Protein AF-A0A822DVF9-F1 (afdb_monomer_lite)

Sequence (74 aa):
IRSLSHWSHFTPNSESMASAGWFSCNVNDRVICIYCNTICYQWTINDDPAEVHTRIAPQCPFVLLMPSKIIHQK

Radius of gyration: 11.86 Å; chains: 1; bounding box: 22×32×25 Å

Structure (mmCIF, N/CA/C/O backbone):
data_AF-A0A822DVF9-F1
#
_entry.id   AF-A0A822DVF9-F1
#
loop_
_atom_site.group_PDB
_atom_site.id
_atom_site.type_symbol
_atom_site.label_atom_id
_atom_site.label_alt_id
_atom_site.label_comp_id
_atom_site.label_asym_id
_atom_site.label_entity_id
_atom_site.label_seq_id
_atom_site.pdbx_PDB_ins_code
_atom_site.Cartn_x
_atom_site.Cartn_y
_atom_site.Cartn_z
_atom_site.occupancy
_atom_site.B_iso_or_equiv
_atom_site.auth_seq_id
_atom_site.auth_comp_id
_atom_site.auth_asym_id
_atom_site.auth_atom_id
_atom_site.pdbx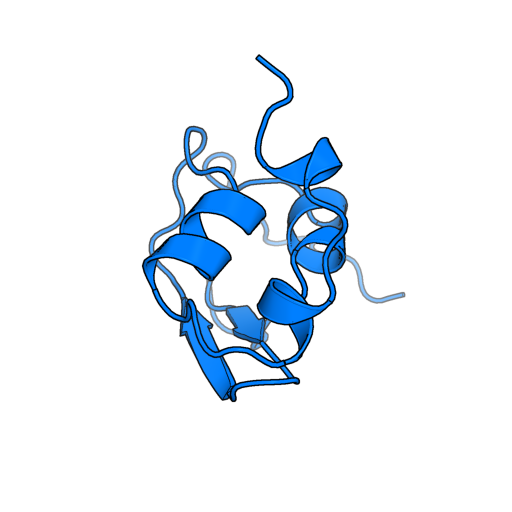_PDB_model_num
ATOM 1 N N . ILE A 1 1 ? 10.226 -16.376 5.004 1.00 43.28 1 ILE A N 1
ATOM 2 C CA . ILE A 1 1 ? 10.084 -15.153 4.179 1.00 43.28 1 ILE A CA 1
ATOM 3 C C . ILE A 1 1 ? 10.049 -15.556 2.710 1.00 43.28 1 ILE A C 1
ATOM 5 O O . ILE A 1 1 ? 11.062 -15.993 2.181 1.00 43.28 1 ILE A O 1
ATOM 9 N N . ARG A 1 2 ? 8.859 -15.597 2.096 1.00 44.91 2 ARG A N 1
ATOM 10 C CA . ARG A 1 2 ? 8.699 -16.102 0.724 1.00 44.91 2 ARG A CA 1
ATOM 11 C C . ARG A 1 2 ? 9.048 -14.991 -0.261 1.00 44.91 2 ARG A C 1
ATOM 13 O O . ARG A 1 2 ? 8.385 -13.963 -0.302 1.00 44.91 2 ARG A O 1
ATOM 20 N N . SER A 1 3 ? 10.143 -15.239 -0.972 1.00 50.94 3 SER A N 1
ATOM 21 C CA . SER A 1 3 ? 10.716 -14.428 -2.039 1.00 50.94 3 SER A CA 1
ATOM 22 C C . SER A 1 3 ? 9.662 -14.030 -3.071 1.00 50.94 3 SER A C 1
ATOM 24 O O . SER A 1 3 ? 8.920 -14.875 -3.570 1.00 50.94 3 SER A O 1
ATOM 26 N N . LEU A 1 4 ? 9.626 -12.743 -3.404 1.00 53.47 4 LEU A N 1
ATOM 27 C CA . LEU A 1 4 ? 8.821 -12.173 -4.480 1.00 53.47 4 LEU A CA 1
ATOM 28 C C . LEU A 1 4 ? 9.529 -12.372 -5.829 1.00 53.47 4 LEU A C 1
ATOM 30 O O . LEU A 1 4 ? 9.759 -11.434 -6.583 1.00 53.47 4 LEU A O 1
ATOM 34 N N . SER A 1 5 ? 9.913 -13.610 -6.138 1.00 52.16 5 SER A N 1
ATOM 35 C CA . SER A 1 5 ? 10.755 -13.954 -7.292 1.00 52.16 5 SER A CA 1
ATOM 36 C C . SER A 1 5 ? 10.064 -13.849 -8.665 1.00 52.16 5 SER A C 1
ATOM 38 O O . SER A 1 5 ? 10.668 -14.209 -9.667 1.00 52.16 5 SER A O 1
ATOM 40 N N . HIS A 1 6 ? 8.831 -13.332 -8.735 1.00 48.09 6 HIS A N 1
ATOM 41 C CA . HIS A 1 6 ? 8.114 -13.009 -9.984 1.00 48.09 6 HIS A CA 1
ATOM 42 C C . HIS A 1 6 ? 7.659 -11.540 -10.056 1.00 48.09 6 HIS A C 1
ATOM 44 O O . HIS A 1 6 ? 6.705 -11.205 -10.755 1.00 48.09 6 HIS A O 1
ATOM 50 N N . TRP A 1 7 ? 8.321 -10.651 -9.319 1.00 56.03 7 TRP A N 1
ATOM 51 C CA . TRP A 1 7 ? 8.035 -9.219 -9.357 1.00 56.03 7 TRP A CA 1
ATOM 52 C C . TRP A 1 7 ? 8.614 -8.621 -10.653 1.00 56.03 7 TRP A C 1
ATOM 54 O O . TRP A 1 7 ? 9.825 -8.656 -10.866 1.00 56.03 7 TRP A O 1
ATOM 64 N N . SER A 1 8 ? 7.755 -8.157 -11.567 1.00 55.72 8 SER A N 1
ATOM 65 C CA . SER A 1 8 ? 8.181 -7.606 -12.865 1.00 55.72 8 SER A CA 1
ATOM 66 C C . SER A 1 8 ? 8.955 -6.288 -12.693 1.00 55.72 8 SER A C 1
ATOM 68 O O . SER A 1 8 ? 8.836 -5.621 -11.673 1.00 55.72 8 SER A O 1
ATOM 70 N N . HIS A 1 9 ? 9.724 -5.854 -13.693 1.00 55.28 9 HIS A N 1
ATOM 71 C CA . HIS A 1 9 ? 10.507 -4.605 -13.638 1.00 55.28 9 HIS A CA 1
ATOM 72 C C . HIS A 1 9 ? 9.668 -3.304 -13.519 1.00 55.28 9 HIS A C 1
ATOM 74 O O . HIS A 1 9 ? 10.234 -2.214 -13.531 1.00 55.28 9 HIS A O 1
ATOM 80 N N . PHE A 1 10 ? 8.338 -3.399 -13.414 1.00 58.81 10 PHE A N 1
ATOM 81 C CA . PHE A 1 10 ? 7.385 -2.283 -13.482 1.00 58.81 10 PHE A CA 1
ATOM 82 C C . PHE A 1 10 ? 6.686 -1.960 -12.160 1.00 58.81 10 PHE A C 1
ATOM 84 O O . PHE A 1 10 ? 5.717 -1.214 -12.151 1.00 58.81 10 PHE A O 1
ATOM 91 N N . THR A 1 11 ? 7.139 -2.521 -11.048 1.00 68.81 11 THR A N 1
ATOM 92 C CA . THR A 1 11 ? 6.376 -2.518 -9.796 1.00 68.81 11 THR A CA 1
ATOM 93 C C . THR A 1 11 ? 7.206 -1.939 -8.647 1.00 68.81 11 THR A C 1
ATOM 95 O O . THR A 1 11 ? 8.388 -2.285 -8.536 1.00 68.81 11 THR A O 1
ATOM 98 N N . PRO A 1 12 ? 6.611 -1.122 -7.753 1.00 78.88 12 PRO A N 1
ATOM 99 C CA . PRO A 1 12 ? 7.261 -0.673 -6.521 1.00 78.88 12 PRO A CA 1
ATOM 100 C C . PRO A 1 12 ? 7.789 -1.864 -5.723 1.00 78.88 12 PRO A C 1
ATOM 102 O O . PRO A 1 12 ? 7.192 -2.938 -5.760 1.00 78.88 12 PRO A O 1
ATOM 105 N N . ASN A 1 13 ? 8.926 -1.716 -5.044 1.00 84.69 13 ASN A N 1
ATOM 106 C CA . ASN A 1 13 ? 9.567 -2.851 -4.381 1.00 84.69 13 ASN A CA 1
ATOM 107 C C . ASN A 1 13 ? 8.710 -3.429 -3.230 1.00 84.69 13 ASN A C 1
ATOM 109 O O . ASN A 1 13 ? 7.764 -2.819 -2.735 1.00 84.69 13 ASN A O 1
ATOM 113 N N . SER A 1 14 ? 9.069 -4.634 -2.787 1.00 84.44 14 SER A N 1
ATOM 114 C CA . SER A 1 14 ? 8.377 -5.373 -1.719 1.00 84.44 14 SER A CA 1
ATOM 115 C C . SER A 1 14 ? 8.166 -4.567 -0.444 1.00 84.44 14 SER A C 1
ATOM 117 O O . SER A 1 14 ? 7.147 -4.698 0.230 1.00 84.44 14 SER A O 1
ATOM 119 N N . GLU A 1 15 ? 9.197 -3.814 -0.078 1.00 87.31 15 GLU A N 1
ATOM 120 C CA . GLU A 1 15 ? 9.322 -3.141 1.202 1.00 87.31 15 GLU A CA 1
ATOM 121 C C . GLU A 1 15 ? 8.442 -1.896 1.231 1.00 87.31 15 GLU A C 1
ATOM 123 O O . GLU A 1 15 ? 7.730 -1.685 2.214 1.00 87.31 15 GLU A O 1
ATOM 128 N N . SER A 1 16 ? 8.397 -1.129 0.136 1.00 88.75 16 SER A N 1
ATOM 129 C CA . SER A 1 16 ? 7.484 0.011 0.013 1.00 88.75 16 SER A CA 1
ATOM 130 C C . SER A 1 16 ? 6.021 -0.433 -0.009 1.00 88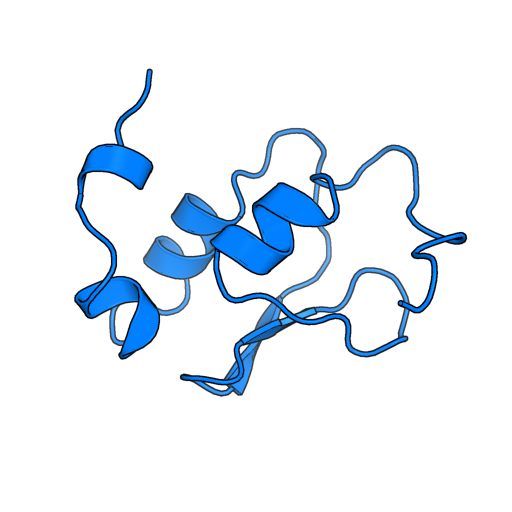.75 16 SER A C 1
ATOM 132 O O . SER A 1 16 ? 5.195 0.166 0.679 1.00 88.75 16 SER A O 1
ATOM 134 N N . MET A 1 17 ? 5.697 -1.534 -0.696 1.00 91.31 17 MET A N 1
ATOM 135 C CA . MET A 1 17 ? 4.355 -2.128 -0.660 1.00 91.31 17 MET A CA 1
ATOM 136 C C . MET A 1 17 ? 3.935 -2.513 0.761 1.00 91.31 17 MET A C 1
ATOM 138 O O . MET A 1 17 ? 2.878 -2.090 1.233 1.00 91.31 17 MET A O 1
ATOM 142 N N . ALA A 1 18 ? 4.773 -3.279 1.465 1.00 90.62 18 ALA A N 1
ATOM 143 C CA . ALA A 1 18 ? 4.488 -3.711 2.831 1.00 90.62 18 ALA A CA 1
ATOM 144 C C . ALA A 1 18 ? 4.367 -2.520 3.795 1.00 90.62 18 ALA A C 1
ATOM 146 O O . ALA A 1 18 ? 3.463 -2.493 4.631 1.00 90.62 18 ALA A O 1
ATOM 147 N N . SER A 1 19 ? 5.226 -1.507 3.638 1.00 89.81 19 SER A N 1
ATOM 148 C CA . SER A 1 19 ? 5.200 -0.279 4.448 1.00 89.81 19 SER A CA 1
ATOM 149 C C . SER A 1 19 ? 3.946 0.564 4.210 1.00 89.81 19 SER A C 1
ATOM 151 O O . SER A 1 19 ? 3.515 1.285 5.105 1.00 89.81 19 SER A O 1
ATOM 153 N N . ALA A 1 20 ? 3.326 0.440 3.036 1.00 91.50 20 ALA A N 1
ATOM 154 C CA . ALA A 1 20 ? 2.033 1.036 2.719 1.00 91.50 20 ALA A CA 1
ATOM 155 C C . ALA A 1 20 ? 0.83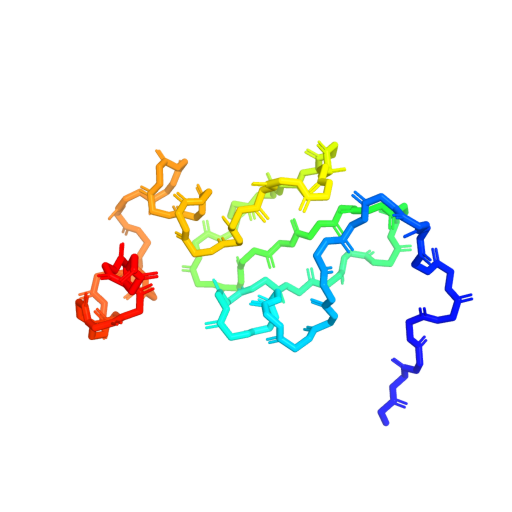7 0.130 3.075 1.00 91.50 20 ALA A C 1
ATOM 157 O O . ALA A 1 20 ? -0.303 0.475 2.773 1.00 91.50 20 ALA A O 1
ATOM 158 N N . GLY A 1 21 ? 1.060 -1.010 3.736 1.00 92.56 21 GLY A N 1
ATOM 159 C CA . GLY A 1 21 ? -0.004 -1.902 4.205 1.00 92.56 21 GLY A CA 1
ATOM 160 C C . GLY A 1 21 ? -0.534 -2.873 3.147 1.00 92.56 21 GLY A C 1
ATOM 161 O O . GLY A 1 21 ? -1.607 -3.449 3.347 1.00 92.56 21 GLY A O 1
ATOM 162 N N . TRP A 1 22 ? 0.195 -3.061 2.042 1.00 94.44 22 TRP A N 1
ATOM 163 C CA . TRP A 1 22 ? -0.147 -3.984 0.961 1.00 94.44 22 TRP A CA 1
ATOM 164 C C . TRP A 1 22 ? 0.469 -5.371 1.156 1.00 94.44 22 TRP A C 1
ATOM 166 O O . TRP A 1 22 ? 1.639 -5.518 1.503 1.00 94.44 22 TRP A O 1
ATOM 176 N N . PHE A 1 23 ? -0.314 -6.403 0.848 1.00 93.06 23 PHE A N 1
ATOM 177 C CA . PHE A 1 23 ? 0.082 -7.808 0.893 1.00 93.06 23 PHE A CA 1
ATOM 178 C C . PHE A 1 23 ? -0.198 -8.468 -0.454 1.00 93.06 23 PHE A C 1
ATOM 180 O O . PHE A 1 23 ? -1.266 -8.272 -1.023 1.00 93.06 23 PHE A O 1
ATOM 187 N N . SER A 1 24 ? 0.735 -9.269 -0.975 1.00 89.88 24 SER A N 1
ATOM 188 C CA . SER A 1 24 ? 0.529 -9.957 -2.257 1.00 89.88 24 SER A CA 1
ATOM 189 C C . SER A 1 24 ? -0.600 -10.984 -2.173 1.00 89.88 24 SER A C 1
ATOM 191 O O . SER A 1 24 ? -0.627 -11.826 -1.275 1.00 89.88 24 SER A O 1
ATOM 193 N N . CYS A 1 25 ? -1.480 -10.978 -3.173 1.00 87.56 25 CYS A N 1
ATOM 194 C CA . CYS A 1 25 ? -2.497 -12.011 -3.355 1.00 87.56 25 CYS A CA 1
ATOM 195 C C . CYS A 1 25 ? -1.928 -13.308 -3.964 1.00 87.56 25 CYS A C 1
ATOM 197 O O . CYS A 1 25 ? -2.690 -14.234 -4.227 1.00 87.56 25 CYS A O 1
ATOM 199 N N . ASN A 1 26 ? -0.615 -13.381 -4.230 1.00 85.56 26 ASN A N 1
ATOM 200 C CA . ASN A 1 26 ? 0.040 -14.446 -5.003 1.00 85.56 26 ASN A CA 1
ATOM 201 C C . ASN A 1 26 ? -0.540 -14.626 -6.422 1.00 85.56 26 ASN A C 1
ATOM 203 O O . ASN A 1 26 ? -0.448 -15.705 -7.005 1.00 85.56 26 ASN A O 1
ATOM 207 N N . VAL A 1 27 ? -1.145 -13.571 -6.976 1.00 84.88 27 VAL A N 1
ATOM 208 C CA . VAL A 1 27 ? -1.734 -13.551 -8.320 1.00 84.88 27 VAL A CA 1
ATOM 209 C C . VAL A 1 27 ? -1.257 -12.291 -9.033 1.00 84.88 27 VAL A C 1
ATOM 211 O O . VAL A 1 27 ? -1.719 -11.197 -8.712 1.00 84.88 27 VAL A O 1
ATOM 214 N N . ASN A 1 28 ? -0.367 -12.446 -10.017 1.00 85.19 28 ASN A N 1
ATOM 215 C CA . ASN A 1 28 ? 0.246 -11.341 -10.765 1.00 85.19 28 ASN A CA 1
ATOM 216 C C . ASN A 1 28 ? 0.809 -10.252 -9.824 1.00 85.19 28 ASN A C 1
ATOM 218 O O . ASN A 1 28 ? 1.520 -10.568 -8.873 1.00 85.19 28 ASN A O 1
ATOM 222 N N . ASP A 1 29 ? 0.470 -8.988 -10.076 1.00 86.38 29 ASP A N 1
ATOM 223 C CA . ASP A 1 29 ? 0.827 -7.806 -9.288 1.00 86.38 29 ASP A CA 1
ATOM 224 C C . ASP A 1 29 ? -0.277 -7.391 -8.298 1.00 86.38 29 ASP A C 1
ATOM 226 O O . ASP A 1 29 ? -0.247 -6.298 -7.734 1.00 86.38 29 ASP A O 1
ATOM 230 N N . ARG A 1 30 ? -1.283 -8.250 -8.090 1.00 91.06 30 ARG A N 1
ATOM 231 C CA . ARG A 1 30 ? -2.401 -7.933 -7.205 1.00 91.06 30 ARG A CA 1
ATOM 232 C C . ARG A 1 30 ? -1.941 -7.939 -5.760 1.00 91.06 30 ARG A C 1
ATOM 234 O O . ARG A 1 30 ? -1.367 -8.920 -5.271 1.00 91.06 30 ARG A O 1
ATOM 241 N N . VAL A 1 31 ? -2.302 -6.876 -5.062 1.00 93.62 31 VAL A N 1
ATOM 242 C CA . VAL A 1 31 ? -2.103 -6.732 -3.627 1.00 93.62 31 VAL A CA 1
ATOM 243 C C . VAL A 1 31 ? -3.414 -6.395 -2.937 1.00 93.62 31 VAL A C 1
ATOM 245 O O . VAL A 1 31 ? -4.316 -5.816 -3.539 1.00 93.62 31 VAL A O 1
ATOM 248 N N . ILE A 1 32 ? -3.516 -6.757 -1.666 1.00 95.88 32 ILE A N 1
ATOM 249 C CA . ILE A 1 32 ? -4.649 -6.477 -0.793 1.00 95.88 32 ILE A CA 1
ATOM 250 C C . ILE A 1 32 ? -4.162 -5.776 0.469 1.00 95.88 32 ILE A C 1
ATOM 252 O O . ILE A 1 32 ? -3.109 -6.115 1.009 1.00 95.88 32 ILE A O 1
ATOM 256 N N . CYS A 1 33 ? -4.926 -4.807 0.957 1.00 96.50 33 CYS A N 1
ATOM 257 C CA . CYS A 1 33 ? -4.706 -4.264 2.286 1.00 96.50 33 CYS A CA 1
ATOM 258 C C . CYS A 1 33 ? -5.489 -5.076 3.321 1.00 96.50 33 CYS A C 1
ATOM 260 O O . CYS A 1 33 ? -6.710 -5.170 3.234 1.00 96.50 33 CYS A O 1
ATOM 262 N N . ILE A 1 34 ? -4.819 -5.605 4.346 1.00 93.69 34 ILE A N 1
ATOM 263 C CA . ILE A 1 34 ? -5.474 -6.403 5.402 1.00 93.69 34 ILE A CA 1
ATOM 264 C C . ILE A 1 34 ? -6.352 -5.574 6.354 1.00 93.69 34 ILE A C 1
ATOM 266 O O . ILE A 1 34 ? -7.121 -6.139 7.125 1.00 93.69 34 ILE A O 1
ATOM 270 N N . TYR A 1 35 ? -6.232 -4.244 6.323 1.00 94.88 35 TYR A N 1
ATOM 271 C CA . TYR A 1 35 ? -6.958 -3.344 7.223 1.00 94.88 35 TYR A CA 1
ATOM 272 C C . TYR A 1 35 ? -8.272 -2.831 6.627 1.00 94.88 35 TYR A C 1
ATOM 274 O O . TYR A 1 35 ? -9.204 -2.535 7.370 1.00 94.88 35 TYR A O 1
ATOM 282 N N . CYS A 1 36 ? -8.357 -2.717 5.299 1.00 96.31 36 CYS A N 1
ATOM 283 C CA . CYS A 1 36 ? -9.550 -2.225 4.600 1.00 96.31 36 CYS A CA 1
ATOM 284 C C . CYS A 1 36 ? -10.053 -3.155 3.490 1.00 96.31 36 CYS A C 1
ATOM 286 O O . CYS A 1 36 ? -11.056 -2.844 2.855 1.00 96.31 36 CYS A O 1
ATOM 288 N N . ASN A 1 37 ? -9.367 -4.272 3.231 1.00 96.56 37 ASN A N 1
ATOM 289 C CA . ASN A 1 37 ? -9.666 -5.248 2.177 1.00 96.56 37 ASN A CA 1
ATOM 290 C C . ASN A 1 37 ? -9.695 -4.680 0.749 1.00 96.56 37 ASN A C 1
ATOM 292 O O . ASN A 1 37 ? -10.161 -5.348 -0.174 1.00 96.56 37 ASN A O 1
ATOM 296 N N . THR A 1 38 ? -9.178 -3.466 0.538 1.00 97.31 38 THR A N 1
ATOM 297 C CA . THR A 1 38 ? -9.026 -2.910 -0.809 1.00 97.31 38 THR A CA 1
ATOM 298 C C . THR A 1 38 ? -7.997 -3.731 -1.572 1.00 97.31 38 THR A C 1
ATOM 300 O O . THR A 1 38 ? -6.963 -4.091 -1.011 1.00 97.31 38 THR A O 1
ATOM 303 N N . ILE A 1 39 ? -8.279 -4.026 -2.841 1.00 95.56 39 ILE A N 1
ATOM 304 C CA . ILE A 1 39 ? -7.367 -4.721 -3.751 1.00 95.56 39 ILE A CA 1
ATOM 305 C C . ILE A 1 39 ? -6.877 -3.721 -4.795 1.00 95.56 39 ILE A C 1
ATOM 307 O O . ILE A 1 39 ? -7.682 -3.001 -5.385 1.00 95.56 39 ILE A O 1
ATOM 311 N N . CYS A 1 40 ? -5.571 -3.702 -5.045 1.00 94.19 40 CYS A N 1
ATOM 312 C CA . CYS A 1 40 ? -4.940 -2.862 -6.057 1.00 94.19 40 CYS A CA 1
ATOM 313 C C . CYS A 1 40 ? -4.057 -3.707 -6.987 1.00 94.19 40 CYS A C 1
ATOM 315 O O . CYS A 1 40 ? -3.518 -4.738 -6.581 1.00 94.19 40 CYS A O 1
ATOM 317 N N . TYR A 1 41 ? -3.977 -3.306 -8.252 1.00 92.31 41 TYR A N 1
ATOM 318 C CA . TYR A 1 41 ? -3.284 -3.998 -9.339 1.00 92.31 41 TYR A CA 1
ATOM 319 C C . TYR A 1 41 ? -3.034 -3.014 -10.491 1.00 92.31 41 TYR A C 1
ATOM 321 O O . TYR A 1 41 ? -3.534 -1.892 -10.435 1.00 92.31 41 TYR A O 1
ATOM 329 N N . GLN A 1 42 ? -2.310 -3.440 -11.529 1.00 89.44 42 GLN A N 1
ATOM 330 C CA . GLN A 1 42 ? -1.767 -2.583 -12.595 1.00 89.44 42 GLN A CA 1
ATOM 331 C C . GLN A 1 42 ? -0.790 -1.523 -12.075 1.00 89.44 42 GLN A C 1
ATOM 333 O O . GLN A 1 42 ? -0.849 -0.360 -12.464 1.00 89.44 42 GLN A O 1
ATOM 338 N N . TRP A 1 43 ? 0.123 -1.942 -11.202 1.00 89.19 43 TRP A N 1
ATOM 339 C CA . TRP A 1 43 ? 1.161 -1.063 -10.670 1.00 89.19 43 TRP A CA 1
ATOM 340 C C . TRP A 1 43 ? 2.175 -0.665 -11.744 1.00 89.19 43 TRP A C 1
ATOM 342 O O . TRP A 1 43 ? 2.578 -1.474 -12.582 1.00 89.19 43 TRP A O 1
ATOM 352 N N . THR A 1 44 ? 2.619 0.583 -11.667 1.00 88.06 44 THR A N 1
ATOM 353 C CA . THR A 1 44 ? 3.659 1.172 -12.506 1.00 88.06 44 THR A CA 1
ATOM 354 C C . THR A 1 44 ? 4.860 1.594 -11.660 1.00 88.06 44 THR A C 1
ATOM 356 O O . THR A 1 44 ? 4.760 1.783 -10.449 1.00 88.06 44 THR A O 1
ATOM 359 N N . ILE A 1 45 ? 6.016 1.793 -12.301 1.00 85.06 45 ILE A N 1
ATOM 360 C CA . ILE A 1 45 ? 7.254 2.206 -11.616 1.00 85.06 45 ILE A CA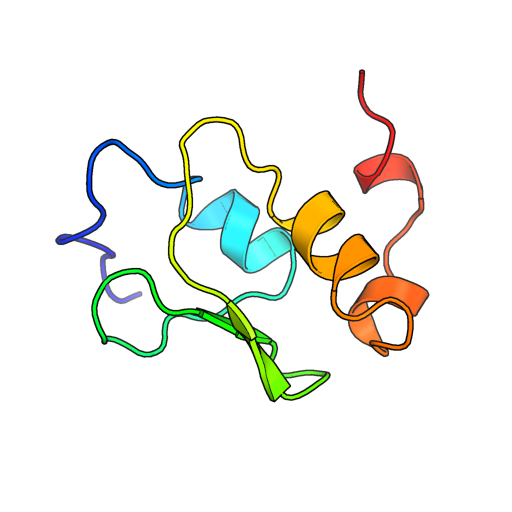 1
ATOM 361 C C . ILE A 1 45 ? 7.146 3.584 -10.944 1.00 85.06 45 ILE A C 1
ATOM 363 O O . ILE A 1 45 ? 7.929 3.894 -10.052 1.00 85.06 45 ILE A O 1
ATOM 367 N N . ASN A 1 46 ? 6.180 4.397 -11.371 1.00 86.94 46 ASN A N 1
ATOM 368 C CA . ASN A 1 46 ? 5.961 5.743 -10.853 1.00 86.94 46 ASN A CA 1
ATOM 369 C C . ASN A 1 46 ? 4.910 5.785 -9.736 1.00 86.94 46 ASN A C 1
ATOM 371 O O . ASN A 1 46 ? 4.679 6.856 -9.183 1.00 86.94 46 ASN A O 1
ATOM 375 N N . ASP A 1 47 ? 4.248 4.667 -9.430 1.00 90.38 47 ASP A N 1
ATOM 376 C CA . ASP A 1 47 ? 3.243 4.638 -8.374 1.00 90.38 47 ASP A CA 1
ATOM 377 C C . ASP A 1 47 ? 3.909 4.599 -6.999 1.00 90.38 47 ASP A C 1
ATOM 379 O O . ASP A 1 47 ? 4.691 3.696 -6.698 1.00 90.38 47 ASP A O 1
ATOM 383 N N . 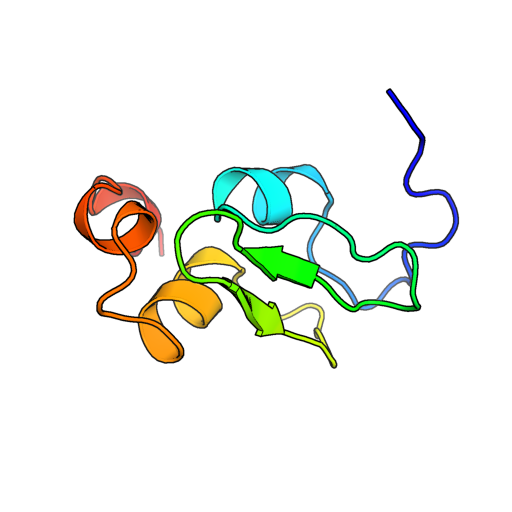ASP A 1 48 ? 3.538 5.536 -6.129 1.00 91.62 48 ASP A N 1
ATOM 384 C CA . ASP A 1 48 ? 3.842 5.443 -4.706 1.00 91.62 48 ASP A CA 1
ATOM 385 C C . ASP A 1 48 ? 2.755 4.604 -3.997 1.00 91.62 48 ASP A C 1
ATOM 387 O O . ASP A 1 48 ? 1.572 4.968 -4.018 1.00 91.62 48 ASP A O 1
ATOM 391 N N . PRO A 1 49 ? 3.105 3.468 -3.360 1.00 93.12 49 PRO A N 1
ATOM 392 C CA . PRO A 1 49 ? 2.120 2.601 -2.721 1.00 93.12 49 PRO A CA 1
ATOM 393 C C . PRO A 1 49 ? 1.292 3.267 -1.617 1.00 93.12 49 PRO A C 1
ATOM 395 O O . PRO A 1 49 ? 0.129 2.892 -1.433 1.00 93.12 49 PRO A O 1
ATOM 398 N N . ALA A 1 50 ? 1.858 4.231 -0.885 1.00 93.12 50 ALA A N 1
ATOM 399 C CA . ALA A 1 50 ? 1.171 4.944 0.188 1.00 93.12 50 ALA A CA 1
ATOM 400 C C . ALA A 1 50 ? 0.238 6.028 -0.368 1.00 93.12 50 ALA A C 1
ATOM 402 O O . ALA A 1 50 ? -0.900 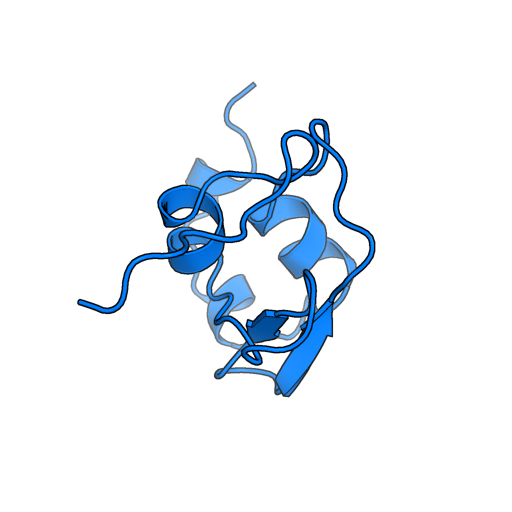6.148 0.099 1.00 93.12 50 ALA A O 1
ATOM 403 N N . GLU A 1 51 ? 0.663 6.768 -1.394 1.00 93.31 51 GLU A N 1
ATOM 404 C CA . GLU A 1 51 ? -0.200 7.717 -2.103 1.00 93.31 51 GLU A CA 1
ATOM 405 C C . GLU A 1 51 ? -1.376 7.001 -2.766 1.00 93.31 51 GLU A C 1
ATOM 407 O O . GLU A 1 51 ? -2.525 7.426 -2.614 1.00 93.31 51 GLU A O 1
ATOM 412 N N . VAL A 1 52 ? -1.123 5.878 -3.450 1.00 94.25 52 VAL A N 1
ATOM 413 C CA . VAL A 1 52 ? -2.184 5.059 -4.048 1.00 94.25 52 VAL A CA 1
ATOM 414 C C . VAL A 1 52 ? -3.164 4.604 -2.972 1.00 94.25 52 VAL A C 1
ATOM 416 O O . VAL A 1 52 ? -4.364 4.799 -3.152 1.00 94.25 52 VAL A O 1
ATOM 419 N N . HIS A 1 53 ? -2.686 4.072 -1.842 1.00 94.88 53 HIS A N 1
ATOM 420 C CA . HIS A 1 53 ? -3.550 3.624 -0.745 1.00 94.88 53 HIS A CA 1
ATOM 421 C C . HIS A 1 53 ? -4.394 4.766 -0.166 1.00 94.88 53 HIS A C 1
ATOM 423 O O . HIS A 1 53 ? -5.610 4.623 -0.027 1.00 94.88 53 HIS A O 1
ATOM 429 N N . THR A 1 54 ? -3.777 5.921 0.084 1.00 94.00 54 THR A N 1
ATOM 430 C CA . THR A 1 54 ? -4.463 7.118 0.589 1.00 94.00 54 THR A CA 1
ATOM 431 C C . THR A 1 54 ? -5.529 7.604 -0.393 1.00 94.00 54 THR A C 1
ATOM 433 O O . THR A 1 54 ? -6.630 7.968 0.013 1.00 94.00 54 THR A O 1
ATOM 436 N N . ARG A 1 55 ? -5.236 7.561 -1.697 1.00 94.62 55 ARG A N 1
ATOM 437 C CA . ARG A 1 55 ? -6.153 7.983 -2.760 1.00 94.62 55 ARG A CA 1
ATOM 438 C C . ARG A 1 55 ? -7.355 7.052 -2.910 1.00 94.62 55 ARG A C 1
ATOM 440 O O . ARG A 1 55 ? -8.466 7.540 -3.099 1.00 94.62 55 ARG A O 1
ATOM 447 N N . ILE A 1 56 ? -7.150 5.733 -2.879 1.00 95.81 56 ILE A N 1
ATOM 448 C CA . ILE A 1 56 ? -8.217 4.760 -3.184 1.00 95.81 56 ILE A CA 1
ATOM 449 C C . ILE A 1 56 ? -8.993 4.289 -1.951 1.00 95.81 56 ILE A C 1
ATOM 451 O O . ILE A 1 56 ? -10.148 3.893 -2.084 1.00 95.81 56 ILE A O 1
ATOM 455 N N . ALA A 1 57 ? -8.393 4.343 -0.761 1.00 95.56 57 ALA A N 1
ATOM 456 C CA . ALA A 1 57 ? -9.038 3.975 0.496 1.00 95.56 57 ALA A CA 1
ATOM 457 C C . ALA A 1 57 ? -8.691 4.977 1.616 1.00 95.56 57 ALA A C 1
ATOM 459 O O . ALA A 1 57 ? -8.102 4.591 2.628 1.00 95.56 57 ALA A O 1
ATOM 460 N N . PRO A 1 58 ? -9.096 6.257 1.490 1.00 94.44 58 PRO A N 1
ATOM 461 C CA . PRO A 1 58 ? -8.769 7.305 2.467 1.00 94.44 58 PRO A CA 1
ATOM 462 C C . PRO A 1 58 ? -9.321 7.031 3.874 1.00 94.44 58 PRO A C 1
ATOM 464 O O . PRO A 1 58 ? -8.804 7.553 4.854 1.00 94.44 58 PRO A O 1
ATOM 467 N N . GLN A 1 59 ? -10.357 6.193 3.981 1.00 94.75 59 GLN A N 1
ATOM 468 C CA . GLN A 1 59 ? -10.982 5.796 5.249 1.00 94.75 59 GLN A CA 1
ATOM 469 C C . GLN A 1 59 ? -10.372 4.519 5.849 1.00 94.75 59 GLN A C 1
ATOM 471 O O . GLN A 1 59 ? -10.896 3.975 6.821 1.00 94.75 59 GLN A O 1
ATOM 476 N N . CYS A 1 60 ? -9.306 3.982 5.250 1.00 96.25 60 CYS A N 1
ATOM 477 C CA . CYS A 1 60 ? -8.637 2.798 5.766 1.00 96.25 60 CYS A CA 1
ATOM 478 C C . CYS A 1 60 ? -8.065 3.089 7.166 1.00 96.25 60 CYS A C 1
ATOM 480 O O . CYS A 1 60 ? -7.317 4.059 7.310 1.00 96.25 60 CYS A O 1
ATOM 482 N N . PRO A 1 61 ? -8.323 2.244 8.186 1.00 94.56 61 PRO A N 1
ATOM 483 C CA . PRO A 1 61 ? -7.762 2.440 9.523 1.00 94.56 61 PRO A CA 1
ATOM 484 C C . PRO A 1 61 ? -6.236 2.561 9.521 1.00 94.56 61 PRO A C 1
ATOM 486 O O . PRO A 1 61 ? -5.678 3.326 10.296 1.00 94.56 61 PRO A O 1
ATOM 489 N N . PHE A 1 62 ? -5.561 1.845 8.618 1.00 92.75 62 PHE A N 1
ATOM 490 C CA . PHE A 1 62 ? -4.117 1.960 8.437 1.00 92.75 62 PHE A CA 1
ATOM 491 C C . PHE A 1 62 ? -3.710 3.345 7.928 1.00 92.75 62 PHE A C 1
ATOM 493 O O . PHE A 1 62 ? -2.856 3.977 8.536 1.00 92.75 62 PHE A O 1
ATOM 500 N N . VAL A 1 63 ? -4.358 3.842 6.867 1.00 92.94 63 VAL A N 1
ATOM 501 C CA . VAL A 1 63 ? -4.090 5.174 6.290 1.00 92.94 63 VAL A CA 1
ATOM 502 C C . VAL A 1 63 ? -4.330 6.275 7.322 1.00 92.94 63 VAL A C 1
ATOM 504 O O . VAL A 1 63 ? -3.500 7.165 7.470 1.00 92.94 63 VAL A O 1
ATOM 507 N N . LEU A 1 64 ? -5.421 6.187 8.087 1.00 91.88 64 LEU A N 1
ATOM 508 C CA . LEU A 1 64 ? -5.751 7.161 9.133 1.00 91.88 64 LEU A CA 1
ATOM 509 C C . LEU A 1 64 ? -4.730 7.189 10.283 1.00 91.88 64 LEU A C 1
ATOM 511 O O . LEU A 1 64 ? -4.600 8.205 10.962 1.00 91.88 64 LEU A O 1
ATOM 515 N N . LEU A 1 65 ? -4.017 6.082 10.512 1.00 88.75 65 LEU A N 1
ATOM 516 C CA . LEU A 1 65 ? -2.993 5.949 11.551 1.00 88.75 65 LEU A CA 1
ATOM 517 C C . LEU A 1 65 ? -1.565 6.169 11.027 1.00 88.75 65 LEU A C 1
ATOM 519 O O . LEU A 1 65 ? -0.636 6.264 11.833 1.00 88.75 65 LEU A O 1
ATOM 523 N N . MET A 1 66 ? -1.359 6.251 9.707 1.00 76.81 66 MET A N 1
ATOM 524 C CA . MET A 1 66 ? -0.038 6.512 9.144 1.00 76.81 66 MET A CA 1
ATOM 525 C C . MET A 1 66 ? 0.415 7.934 9.502 1.00 76.81 66 MET A C 1
ATOM 527 O O . MET A 1 66 ? -0.300 8.904 9.238 1.00 76.81 66 MET A O 1
ATOM 531 N N . PRO A 1 67 ? 1.622 8.110 10.069 1.00 65.81 67 PRO A N 1
ATOM 532 C CA . PRO A 1 67 ? 2.152 9.440 10.313 1.00 65.81 67 PRO A CA 1
ATOM 533 C C . PRO A 1 67 ? 2.351 10.169 8.978 1.00 65.81 67 PRO A C 1
ATOM 535 O O . PRO A 1 67 ? 2.993 9.652 8.063 1.00 65.81 67 PRO A O 1
ATOM 538 N N . SER A 1 68 ? 1.871 11.414 8.892 1.00 57.34 68 SER A N 1
ATOM 539 C CA . SER A 1 68 ? 1.876 12.256 7.679 1.00 57.34 68 SER A CA 1
ATOM 540 C C . SER A 1 68 ? 3.260 12.477 7.043 1.00 57.34 68 SER A C 1
ATOM 542 O O . SER A 1 68 ? 3.353 12.998 5.937 1.00 57.34 68 SER A O 1
ATOM 544 N N . LYS A 1 69 ? 4.346 12.066 7.714 1.00 53.09 69 LYS A N 1
ATOM 545 C CA . LYS A 1 69 ? 5.722 12.120 7.200 1.00 53.09 69 LYS A CA 1
ATOM 546 C C . LYS A 1 69 ? 5.995 11.152 6.042 1.00 53.09 69 LYS A C 1
ATOM 548 O O . LYS A 1 69 ? 6.991 11.354 5.363 1.00 53.09 69 LYS A O 1
ATOM 553 N N . ILE A 1 70 ? 5.150 10.143 5.813 1.00 55.09 70 ILE A N 1
ATOM 554 C CA . ILE A 1 70 ? 5.299 9.201 4.685 1.00 55.09 70 ILE A CA 1
ATOM 555 C C . ILE A 1 70 ? 4.655 9.751 3.397 1.00 55.09 70 ILE A C 1
ATOM 557 O O . ILE A 1 70 ? 5.088 9.413 2.308 1.00 55.09 70 ILE A O 1
ATOM 561 N N . ILE A 1 71 ? 3.680 10.660 3.507 1.00 53.34 71 ILE A N 1
ATOM 562 C CA . ILE A 1 71 ? 2.876 11.159 2.371 1.00 53.34 71 ILE A CA 1
ATOM 563 C C . ILE A 1 71 ? 3.536 12.376 1.679 1.00 53.34 71 ILE A C 1
ATOM 565 O O . ILE A 1 71 ? 3.109 12.805 0.614 1.00 53.34 71 ILE A O 1
ATOM 569 N N . HIS A 1 72 ? 4.581 12.968 2.274 1.00 45.94 72 HIS A N 1
ATOM 570 C CA . HIS A 1 72 ? 5.114 14.272 1.846 1.00 45.94 72 HIS A CA 1
ATOM 571 C C . HIS A 1 72 ? 6.642 14.362 1.722 1.00 45.94 72 HIS A C 1
ATOM 573 O O . HIS A 1 72 ? 7.185 15.465 1.784 1.00 45.94 72 HIS A O 1
ATOM 579 N N . GLN A 1 73 ? 7.365 13.257 1.529 1.00 42.25 73 GLN A N 1
ATOM 580 C CA . GLN A 1 73 ? 8.787 13.363 1.178 1.00 42.25 73 GLN A CA 1
ATOM 581 C C . GLN A 1 73 ? 8.946 13.577 -0.329 1.00 42.25 73 GLN A C 1
ATOM 583 O O . GLN A 1 73 ? 9.154 12.637 -1.089 1.00 42.25 73 GLN A O 1
ATOM 588 N N . LYS A 1 74 ? 8.814 14.844 -0.730 1.00 42.16 74 LYS A N 1
ATOM 589 C CA . LYS A 1 74 ? 9.368 15.368 -1.979 1.00 42.16 74 LYS A CA 1
ATOM 590 C C . LYS A 1 74 ? 10.823 15.778 -1.769 1.00 42.16 74 LYS A C 1
ATOM 592 O O . LYS A 1 74 ? 11.109 16.348 -0.691 1.00 42.16 74 LYS A O 1
#

Secondary structure (DSSP, 8-state):
----TT--TTS--HHHHHHTTEEE-SSTT-EEETTT--EE----TT--HHHHHHHH-TT-HHHHHS-TTSS---

pLDDT: mean 81.35, std 17.6, range [42.16, 97.31]

Foldseek 3Di:
DDDPVPQDPFADDPVQCVVLQWDDPVPHQWTARPQQRDIDDPGGPPDRNNCVCCVPPVVRPSNVPDDCVSVDDD